Protein AF-A0A966PVK4-F1 (afdb_monomer)

Radius of gyration: 16.14 Å; Cα contacts (8 Å, |Δi|>4): 108; chains: 1; bounding box: 40×30×42 Å

pLDDT: mean 86.45, std 15.55, range [45.44, 98.5]

Secondary structure (DSSP, 8-state):
--HHHHHHHHHHHHHHHHH-SHHHHHHHHHHHHHHHHT-TTEESS-SS-SSTT--SEETTT--BHHHHTT-SS---TTSSS--SS-HHHHHHHHTT-

Solvent-accessible surface area (backbone atoms only — not comparable to full-atom values): 5557 Å² total; per-residue (Å²): 142,62,67,71,64,57,50,51,54,52,52,51,50,49,50,44,73,72,51,67,49,72,64,47,45,52,48,50,20,48,53,50,43,56,55,42,75,75,36,94,47,53,29,74,87,26,89,51,27,74,52,79,88,44,47,44,12,31,52,85,75,13,49,31,46,82,56,52,37,52,40,49,43,44,58,43,96,82,70,83,46,74,46,82,40,50,64,67,58,47,50,62,56,59,76,75,112

Mean predicted aligned error: 7.31 Å

Foldseek 3Di:
DPDVVVVVVVVLVVCCVVQDDVVNLVVQLVVVVVLLVPDPQFDQPQPQAPDPPLPRDGNVPNDRSVVQSSQQCHADPVRSGHRNDHPVSSVVSVVVD

Sequence (97 aa):
MTTLWNNKSLILEGIKNYLFTTDTIEQIALERYTICQACPKLDLLGTDCLAPGTQPCCSECGCSLKFKTRSLSSSCPVNKWPALLSQEEEDDLLSKL

Structure (mmCIF, N/CA/C/O backbone):
data_AF-A0A966PVK4-F1
#
_entry.id   AF-A0A966PVK4-F1
#
loop_
_atom_site.group_PDB
_atom_site.id
_atom_site.type_symbol
_atom_site.label_atom_id
_atom_site.label_alt_id
_atom_site.label_comp_id
_atom_site.label_asym_id
_atom_site.label_entity_id
_atom_site.label_seq_id
_atom_site.pdbx_PDB_ins_code
_atom_site.Cartn_x
_atom_site.Cartn_y
_atom_site.Cartn_z
_atom_site.occupancy
_atom_site.B_iso_or_equiv
_atom_site.auth_seq_id
_atom_site.auth_comp_id
_atom_site.auth_asym_id
_atom_site.auth_atom_id
_atom_site.pdbx_PDB_model_num
ATOM 1 N N . MET A 1 1 ? -21.698 18.665 29.813 1.00 45.44 1 MET A N 1
ATOM 2 C CA . MET A 1 1 ? -20.772 18.628 28.657 1.00 45.44 1 MET A CA 1
ATOM 3 C C . MET A 1 1 ? -20.611 17.188 28.177 1.00 45.44 1 MET A C 1
ATOM 5 O O . MET A 1 1 ? -19.613 16.570 28.505 1.00 45.44 1 MET A O 1
ATOM 9 N N . THR A 1 2 ? -21.580 16.610 27.461 1.00 52.75 2 THR A N 1
ATOM 10 C CA . THR A 1 2 ? -21.486 15.171 27.104 1.00 52.75 2 THR A CA 1
ATOM 11 C C . THR A 1 2 ? -22.110 14.783 25.762 1.00 52.75 2 THR A C 1
ATOM 13 O O . THR A 1 2 ? -21.775 13.735 25.230 1.00 52.75 2 THR A O 1
ATOM 16 N N . THR A 1 3 ? -22.948 15.611 25.138 1.00 52.59 3 THR A N 1
ATOM 17 C CA . THR A 1 3 ? -23.657 15.211 23.907 1.00 52.59 3 THR A CA 1
ATOM 18 C C . THR A 1 3 ? -22.784 15.238 22.650 1.00 52.59 3 THR A C 1
ATOM 20 O O . THR A 1 3 ? -22.910 14.363 21.803 1.00 52.59 3 THR A O 1
ATOM 23 N N . LEU A 1 4 ? -21.855 16.194 22.529 1.00 50.00 4 LEU A N 1
ATOM 24 C CA . LEU A 1 4 ? -21.023 16.317 21.323 1.00 50.00 4 LEU A CA 1
ATOM 25 C C . LEU A 1 4 ? -19.967 15.204 21.199 1.00 50.00 4 LEU A C 1
ATOM 27 O O . LEU A 1 4 ? -19.683 14.742 20.098 1.00 50.00 4 LEU A O 1
ATOM 31 N N . TRP A 1 5 ? -19.398 14.778 22.329 1.00 53.75 5 TRP A N 1
ATOM 32 C CA . TRP A 1 5 ? -18.404 13.701 22.381 1.00 53.75 5 TRP A CA 1
ATOM 33 C C . TRP A 1 5 ? -19.050 12.345 22.091 1.00 53.75 5 TRP A C 1
ATOM 35 O O . TRP A 1 5 ? -18.540 11.599 21.259 1.00 53.75 5 TRP A O 1
ATOM 45 N N . ASN A 1 6 ? -20.227 12.094 22.675 1.00 57.47 6 ASN A N 1
ATOM 46 C CA . ASN A 1 6 ? -21.009 10.884 22.417 1.00 57.47 6 ASN A CA 1
ATOM 47 C C . ASN A 1 6 ? -21.434 10.768 20.944 1.00 57.47 6 ASN A C 1
ATOM 49 O O . ASN A 1 6 ? -21.467 9.676 20.394 1.00 57.47 6 ASN A O 1
ATOM 53 N N . ASN A 1 7 ? -21.719 11.883 20.269 1.00 63.19 7 ASN A N 1
ATOM 54 C CA . ASN A 1 7 ? -22.119 11.833 18.862 1.00 63.19 7 ASN A CA 1
ATOM 55 C C . ASN A 1 7 ? -20.941 11.553 17.920 1.00 63.19 7 ASN A C 1
ATOM 57 O O . ASN A 1 7 ? -21.115 10.857 16.924 1.00 63.19 7 ASN A O 1
ATOM 61 N N . LYS A 1 8 ? -19.734 12.044 18.233 1.00 59.31 8 LYS A N 1
ATOM 62 C CA . LYS A 1 8 ? -18.534 11.720 17.446 1.00 59.31 8 LYS A CA 1
ATOM 63 C C . LYS A 1 8 ? -1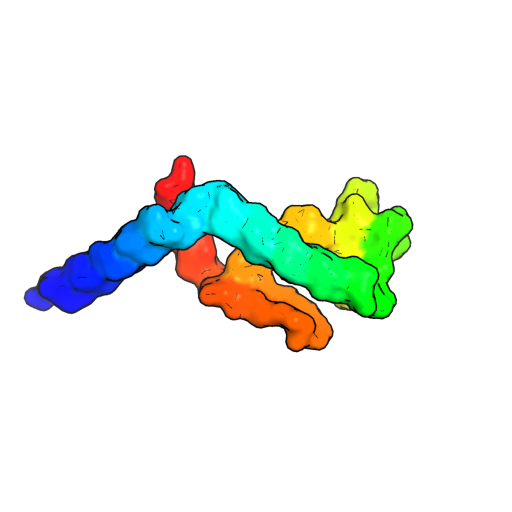8.180 10.239 17.532 1.00 59.31 8 LYS A C 1
ATOM 65 O O . LYS A 1 8 ? -17.894 9.644 16.499 1.00 59.31 8 LYS A O 1
ATOM 70 N N . SER A 1 9 ? -18.239 9.640 18.724 1.00 63.50 9 SER A N 1
ATOM 71 C CA . SER A 1 9 ? -17.954 8.209 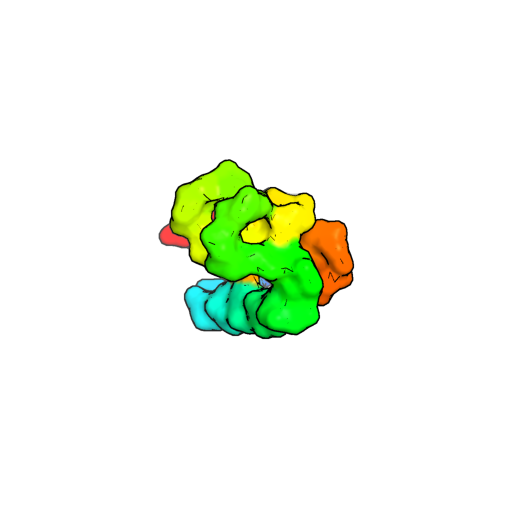18.884 1.00 63.50 9 SER A CA 1
ATOM 72 C C . SER A 1 9 ? -18.948 7.338 18.116 1.00 63.50 9 SER A C 1
ATOM 74 O O . SER A 1 9 ? -18.533 6.375 17.485 1.00 63.50 9 SER A O 1
ATOM 76 N N . LEU A 1 10 ? -20.232 7.712 18.091 1.00 69.31 10 LEU A N 1
ATOM 77 C CA . LEU A 1 10 ? -21.267 6.996 17.334 1.00 69.31 10 LEU A CA 1
ATOM 78 C C . LEU A 1 10 ? -21.089 7.126 15.812 1.00 69.31 10 LEU A C 1
ATOM 80 O O . LEU A 1 10 ? -21.313 6.168 15.079 1.00 69.31 10 LEU A O 1
ATOM 84 N N . ILE A 1 11 ? -20.658 8.294 15.322 1.00 66.50 11 ILE A N 1
ATOM 85 C CA . ILE A 1 11 ? -20.339 8.492 13.897 1.00 66.50 11 ILE A CA 1
ATOM 86 C C . ILE A 1 11 ? -19.120 7.651 13.502 1.00 66.50 11 ILE A C 1
ATOM 88 O O . ILE A 1 11 ? -19.144 6.987 12.469 1.00 66.50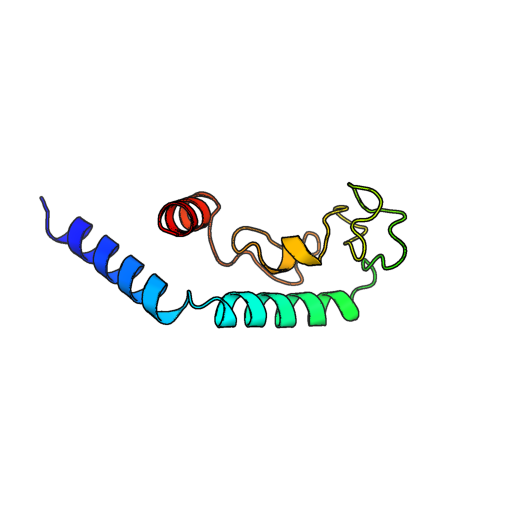 11 ILE A O 1
ATOM 92 N N . LEU A 1 12 ? -18.079 7.639 14.338 1.00 61.03 12 LEU A N 1
ATOM 93 C CA . LEU A 1 12 ? -16.890 6.813 14.126 1.00 61.03 12 LEU A CA 1
ATOM 94 C C . LEU A 1 12 ? -17.226 5.317 14.154 1.00 61.03 12 LEU A C 1
ATOM 96 O O . LEU A 1 12 ? -16.738 4.565 13.317 1.00 61.03 12 LEU A O 1
ATOM 100 N N . GLU A 1 13 ? -18.107 4.889 15.057 1.00 67.81 13 GLU A N 1
ATOM 101 C CA . GLU A 1 13 ? -18.598 3.512 15.121 1.00 67.81 13 GLU A CA 1
ATOM 102 C C . GLU A 1 13 ? -19.414 3.130 13.875 1.00 67.81 13 GLU A C 1
ATOM 104 O O . GLU A 1 13 ? -19.223 2.054 13.312 1.00 67.81 13 GLU A O 1
ATOM 109 N N . GLY A 1 14 ? -20.273 4.026 13.383 1.00 68.38 14 GLY A N 1
ATOM 110 C CA . GLY A 1 14 ? -21.013 3.820 12.136 1.00 68.38 14 GLY A CA 1
ATOM 111 C C . GLY A 1 14 ? -20.094 3.694 10.919 1.00 68.38 14 GLY A C 1
ATOM 112 O O . GLY A 1 14 ? -20.284 2.801 10.096 1.00 68.38 14 GLY A O 1
ATOM 113 N N . ILE A 1 15 ? -19.058 4.534 10.833 1.00 64.06 15 ILE A N 1
ATOM 114 C CA . ILE A 1 15 ? -18.027 4.452 9.789 1.00 64.06 15 ILE A CA 1
ATOM 115 C C . ILE A 1 15 ? -17.231 3.150 9.922 1.00 64.06 15 ILE A C 1
ATOM 117 O O . ILE A 1 15 ? -16.995 2.493 8.913 1.00 64.06 15 ILE A O 1
ATOM 121 N N . LYS A 1 16 ? -16.878 2.730 11.144 1.00 65.88 16 LYS A N 1
ATOM 122 C CA . LYS A 1 16 ? -16.241 1.432 11.403 1.00 65.88 16 LYS A CA 1
ATOM 123 C C . LYS A 1 16 ? -17.106 0.288 10.868 1.00 65.88 16 LYS A C 1
ATOM 125 O O . LYS A 1 16 ? -16.623 -0.528 10.097 1.00 65.88 16 LYS A O 1
ATOM 130 N N . ASN A 1 17 ? -18.392 0.260 11.196 1.00 68.00 17 ASN A N 1
ATOM 131 C CA . ASN A 1 17 ? -19.288 -0.815 10.762 1.00 68.00 17 ASN A CA 1
ATOM 132 C C . ASN A 1 17 ? -19.597 -0.783 9.253 1.00 68.00 17 ASN A C 1
ATOM 134 O O . ASN A 1 17 ? -19.852 -1.828 8.663 1.00 68.00 17 ASN A O 1
ATOM 138 N N . TYR A 1 18 ? -19.572 0.397 8.627 1.00 64.81 18 TYR A N 1
ATOM 139 C CA . TYR A 1 18 ? -19.810 0.565 7.191 1.00 64.81 18 TYR A CA 1
ATOM 140 C C . TYR A 1 18 ? -18.565 0.278 6.338 1.00 64.81 18 TYR A C 1
ATOM 142 O O . TYR A 1 18 ? -18.675 -0.337 5.281 1.00 64.81 18 TYR A O 1
ATOM 150 N N . LEU A 1 19 ? -17.382 0.713 6.786 1.00 56.81 19 LEU A N 1
ATOM 151 C CA . LEU A 1 19 ? -16.131 0.591 6.037 1.00 56.81 19 LEU A CA 1
ATOM 152 C C . LEU A 1 19 ? -15.305 -0.638 6.424 1.00 56.81 19 LEU A C 1
ATOM 154 O O . LEU A 1 19 ? -14.612 -1.156 5.566 1.00 56.81 19 LEU A O 1
ATOM 158 N N . PHE A 1 20 ? -15.332 -1.136 7.661 1.00 60.97 20 PHE A N 1
ATOM 159 C CA . PHE A 1 20 ? -14.326 -2.097 8.145 1.00 60.97 20 PHE A CA 1
ATOM 160 C C . PHE A 1 20 ? -14.823 -3.541 8.210 1.00 60.97 20 PHE A C 1
ATOM 162 O O . PHE A 1 20 ? -14.688 -4.225 9.224 1.00 60.97 20 PHE A O 1
ATOM 169 N N . THR A 1 21 ? -15.325 -4.045 7.085 1.00 61.94 21 THR A N 1
ATOM 170 C CA . THR A 1 21 ? -15.110 -5.463 6.768 1.00 61.94 21 THR A CA 1
ATOM 171 C C . THR A 1 21 ? -13.739 -5.592 6.101 1.00 61.94 21 THR A C 1
ATOM 173 O O . THR A 1 21 ? -13.278 -4.661 5.436 1.00 61.94 21 THR A O 1
ATOM 176 N N . THR A 1 22 ? -13.056 -6.726 6.287 1.00 69.12 22 THR A N 1
ATOM 177 C CA . THR A 1 22 ? -11.778 -7.025 5.611 1.00 69.12 22 THR A CA 1
ATOM 178 C C . THR A 1 22 ? -11.856 -6.734 4.106 1.00 69.12 22 THR A C 1
ATOM 180 O O . THR A 1 22 ? -10.887 -6.254 3.525 1.00 69.12 22 THR A O 1
ATOM 183 N N . ASP A 1 23 ? -13.037 -6.904 3.509 1.00 82.81 23 ASP A N 1
ATOM 184 C CA . ASP A 1 23 ? -13.321 -6.660 2.096 1.00 82.81 23 ASP A CA 1
ATOM 185 C C . ASP A 1 23 ? -12.988 -5.234 1.631 1.00 82.81 23 ASP A C 1
ATOM 187 O O . ASP A 1 23 ? -12.378 -5.076 0.575 1.00 82.81 23 ASP A O 1
ATOM 191 N N . THR A 1 24 ? -13.305 -4.186 2.398 1.00 83.62 24 THR A N 1
ATOM 192 C CA . THR A 1 24 ? -12.990 -2.802 1.989 1.00 83.62 24 THR A CA 1
ATOM 193 C C . THR A 1 24 ? -11.487 -2.533 2.015 1.00 83.62 24 THR A C 1
ATOM 195 O O . THR A 1 24 ? -10.959 -1.879 1.116 1.00 83.62 24 THR A O 1
ATOM 198 N N . ILE A 1 25 ? -10.771 -3.049 3.022 1.00 88.19 25 ILE A N 1
ATOM 199 C CA . ILE A 1 25 ? -9.306 -2.922 3.094 1.00 88.19 25 ILE A CA 1
ATOM 200 C C . ILE A 1 25 ? -8.670 -3.648 1.906 1.00 88.19 25 ILE A C 1
ATOM 202 O O . ILE A 1 25 ? -7.748 -3.121 1.284 1.00 88.19 25 ILE A O 1
ATOM 206 N N . GLU A 1 26 ? -9.182 -4.827 1.555 1.00 92.31 26 GLU A N 1
ATOM 207 C CA . GLU A 1 26 ? -8.722 -5.585 0.392 1.00 92.31 26 GLU A CA 1
ATOM 208 C C . GLU A 1 26 ? -9.036 -4.869 -0.931 1.00 92.31 26 GLU A C 1
ATOM 210 O O . GLU A 1 26 ? -8.190 -4.860 -1.825 1.00 92.31 26 GLU A O 1
ATOM 215 N N . GLN A 1 27 ? -10.184 -4.192 -1.050 1.00 92.81 27 GLN A N 1
ATOM 216 C CA . GLN A 1 27 ? -10.507 -3.345 -2.206 1.00 92.81 27 GLN A CA 1
ATOM 217 C C . GLN A 1 27 ? -9.550 -2.154 -2.328 1.00 92.81 27 GLN A C 1
ATOM 219 O O . GLN A 1 27 ? -8.951 -1.958 -3.385 1.00 92.81 27 GLN A O 1
ATOM 224 N N . ILE A 1 28 ? -9.324 -1.408 -1.243 1.00 93.94 28 ILE A N 1
ATOM 225 C CA . ILE A 1 28 ? -8.368 -0.287 -1.214 1.00 93.94 28 ILE A CA 1
ATOM 226 C C . ILE A 1 28 ? -6.961 -0.775 -1.574 1.00 93.94 28 ILE A C 1
ATOM 228 O O . ILE A 1 28 ? -6.243 -0.136 -2.352 1.00 93.94 28 ILE A O 1
ATOM 232 N N . ALA A 1 29 ? -6.553 -1.920 -1.027 1.00 96.56 29 ALA A N 1
ATOM 233 C CA . ALA A 1 29 ? -5.258 -2.507 -1.318 1.00 96.56 29 ALA A CA 1
ATOM 234 C C . ALA A 1 29 ? -5.136 -2.910 -2.791 1.00 96.56 29 ALA A C 1
ATOM 236 O O . ALA A 1 29 ? -4.103 -2.643 -3.406 1.00 96.56 29 ALA A O 1
ATOM 237 N N . LEU A 1 30 ? -6.186 -3.499 -3.369 1.00 97.38 30 LEU A N 1
ATOM 238 C CA . LEU A 1 30 ? -6.243 -3.860 -4.782 1.00 97.38 30 LEU A CA 1
ATOM 239 C C . LEU A 1 30 ? -6.154 -2.625 -5.683 1.00 97.38 30 LEU A C 1
ATOM 241 O O . LEU A 1 30 ? -5.365 -2.623 -6.628 1.00 97.38 30 LEU A O 1
ATOM 245 N N . GLU A 1 31 ? -6.901 -1.563 -5.387 1.00 97.69 31 GLU A N 1
ATOM 246 C CA . GLU A 1 31 ? -6.856 -0.306 -6.142 1.00 97.69 31 GLU A CA 1
ATOM 247 C C . GLU A 1 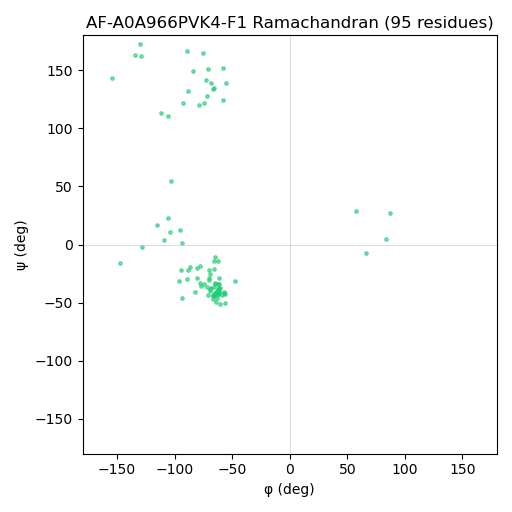31 ? -5.456 0.318 -6.102 1.00 97.69 31 GLU A C 1
ATOM 249 O O . GLU A 1 31 ? -4.848 0.598 -7.140 1.00 97.69 31 GLU A O 1
ATOM 254 N N . ARG A 1 32 ? -4.887 0.469 -4.900 1.00 98.31 32 ARG A N 1
ATOM 255 C CA . ARG A 1 32 ? -3.532 1.007 -4.714 1.00 98.31 32 ARG A CA 1
ATOM 256 C C . ARG A 1 32 ? -2.475 0.134 -5.383 1.00 98.31 32 ARG A C 1
ATOM 258 O O . ARG A 1 32 ? -1.541 0.662 -5.987 1.00 98.31 32 ARG A O 1
ATOM 265 N N . TYR A 1 33 ? -2.606 -1.189 -5.302 1.00 98.31 33 TYR A N 1
ATOM 266 C CA . TYR A 1 33 ? -1.673 -2.107 -5.944 1.00 98.31 33 TYR A CA 1
ATOM 267 C C . TYR A 1 33 ? -1.788 -2.067 -7.471 1.00 98.31 33 TYR A C 1
ATOM 269 O O . TYR A 1 33 ? -0.760 -2.056 -8.141 1.00 98.31 33 TYR A O 1
ATOM 277 N N . THR A 1 34 ? -2.997 -1.934 -8.022 1.00 98.44 34 THR A N 1
ATOM 278 C CA . THR A 1 34 ? -3.224 -1.730 -9.464 1.00 98.44 34 THR A CA 1
ATOM 279 C C . THR A 1 34 ? -2.485 -0.484 -9.963 1.00 98.44 34 THR A C 1
ATOM 281 O O . THR A 1 34 ? -1.811 -0.520 -10.992 1.00 98.44 34 THR A O 1
ATOM 284 N N . ILE A 1 35 ? -2.513 0.607 -9.188 1.00 98.50 35 ILE A N 1
ATOM 285 C CA . ILE A 1 35 ? -1.720 1.813 -9.472 1.00 98.50 35 ILE A CA 1
ATOM 286 C C . ILE A 1 35 ? -0.213 1.507 -9.424 1.00 98.50 35 ILE A C 1
ATOM 288 O O . ILE A 1 35 ? 0.545 1.963 -10.284 1.00 98.50 35 ILE A O 1
ATOM 292 N N . CYS A 1 36 ? 0.241 0.731 -8.436 1.00 98.31 36 CYS A N 1
ATOM 293 C CA . CYS A 1 36 ? 1.641 0.325 -8.326 1.00 98.31 36 CYS A CA 1
ATOM 294 C C . CYS A 1 36 ? 2.101 -0.570 -9.486 1.00 98.31 36 CYS A C 1
ATOM 296 O O . CYS A 1 36 ? 3.247 -0.432 -9.901 1.00 98.31 36 CYS A O 1
ATOM 298 N N . GLN A 1 37 ? 1.240 -1.422 -10.049 1.00 98.19 37 GLN A N 1
ATOM 299 C CA . GLN A 1 37 ? 1.579 -2.286 -11.188 1.00 98.19 37 GLN A CA 1
ATOM 300 C C . GLN A 1 37 ? 1.983 -1.500 -12.444 1.00 98.19 37 GLN A C 1
ATOM 302 O O . GLN A 1 37 ? 2.802 -1.976 -13.224 1.00 98.19 37 GLN A O 1
ATOM 307 N N . ALA A 1 38 ? 1.457 -0.285 -12.618 1.00 97.38 38 ALA A N 1
ATOM 308 C CA . ALA A 1 38 ? 1.833 0.621 -13.704 1.00 97.38 38 ALA A CA 1
ATOM 309 C C . ALA A 1 38 ? 2.954 1.614 -13.320 1.00 97.38 38 ALA A C 1
ATOM 311 O O . ALA A 1 38 ? 3.320 2.482 -14.115 1.00 97.38 38 ALA A O 1
ATOM 312 N N . CYS A 1 39 ? 3.479 1.548 -12.093 1.00 97.88 39 CYS A N 1
ATOM 313 C CA . CYS A 1 39 ? 4.425 2.527 -11.569 1.00 97.88 39 CYS A CA 1
ATOM 314 C C . CYS A 1 39 ? 5.881 2.152 -11.911 1.00 97.88 39 CYS A C 1
ATOM 316 O O . CYS A 1 39 ? 6.305 1.044 -11.589 1.00 97.88 39 CYS A O 1
ATOM 318 N N . PRO A 1 40 ? 6.711 3.087 -12.423 1.00 97.94 40 PRO A N 1
ATOM 319 C CA . PRO A 1 40 ? 8.138 2.837 -12.675 1.00 97.94 40 PRO A CA 1
ATOM 320 C C . PRO A 1 40 ? 8.963 2.501 -11.425 1.00 97.94 40 PRO A C 1
ATOM 322 O O . PRO A 1 40 ? 10.107 2.078 -11.535 1.00 97.94 40 PRO A O 1
ATOM 325 N N . LYS A 1 41 ? 8.405 2.742 -10.233 1.00 98.12 41 LYS A N 1
ATOM 326 C CA . LYS A 1 41 ? 9.031 2.475 -8.932 1.00 98.12 41 LYS A CA 1
ATOM 327 C C . LYS A 1 41 ? 8.625 1.120 -8.346 1.00 98.12 41 LYS A C 1
ATOM 329 O O . LYS A 1 41 ? 8.799 0.904 -7.150 1.00 98.12 41 LYS A O 1
ATOM 334 N N . LEU A 1 42 ? 8.000 0.248 -9.132 1.00 98.38 42 LEU A N 1
ATOM 335 C CA . LEU A 1 42 ? 7.688 -1.110 -8.710 1.00 98.38 42 LEU A CA 1
ATOM 336 C C . LEU A 1 42 ? 8.936 -1.982 -8.820 1.00 98.38 42 LEU A C 1
ATOM 338 O O . LEU A 1 42 ? 9.459 -2.179 -9.913 1.00 98.38 42 LEU A O 1
ATOM 342 N N . ASP A 1 43 ? 9.363 -2.543 -7.697 1.00 98.00 43 ASP A N 1
ATOM 343 C CA . ASP A 1 43 ? 10.412 -3.550 -7.658 1.00 98.00 43 ASP A CA 1
ATOM 344 C C . ASP A 1 43 ? 9.794 -4.926 -7.387 1.00 98.00 43 ASP A C 1
ATOM 346 O O . ASP A 1 43 ? 9.265 -5.207 -6.307 1.00 98.00 43 ASP A O 1
ATOM 350 N N . LEU A 1 44 ? 9.838 -5.778 -8.412 1.00 97.50 44 LEU A N 1
ATOM 351 C CA . LEU A 1 44 ? 9.354 -7.157 -8.362 1.00 97.50 44 LEU A CA 1
ATOM 352 C C . LEU A 1 44 ? 10.422 -8.146 -7.882 1.00 97.50 44 LEU A C 1
ATOM 354 O O . LEU A 1 44 ? 10.073 -9.239 -7.439 1.00 97.50 44 LEU A O 1
ATOM 358 N N . LEU A 1 45 ? 11.702 -7.793 -8.005 1.00 96.81 45 LEU A N 1
ATOM 359 C CA . LEU A 1 45 ? 12.825 -8.677 -7.686 1.00 96.81 45 LEU A CA 1
ATOM 360 C C . LEU A 1 45 ? 13.228 -8.553 -6.217 1.00 96.81 45 LEU A C 1
ATOM 362 O O . LEU A 1 45 ? 13.677 -9.526 -5.615 1.00 96.81 45 LEU A O 1
ATOM 366 N N . GLY A 1 46 ? 13.019 -7.373 -5.641 1.00 96.00 46 GLY A N 1
ATOM 367 C CA . GLY A 1 46 ? 13.350 -7.044 -4.266 1.00 96.00 46 GLY A CA 1
ATOM 368 C C . GLY A 1 46 ? 14.775 -6.551 -4.065 1.00 96.00 46 GLY A C 1
ATOM 369 O O . GLY A 1 46 ? 15.324 -6.723 -2.979 1.00 96.00 46 GLY A O 1
ATOM 370 N N . THR A 1 47 ? 15.366 -5.951 -5.098 1.00 96.62 47 THR A N 1
ATOM 371 C CA . THR A 1 47 ? 16.677 -5.297 -5.037 1.00 96.62 47 THR A CA 1
ATOM 372 C C . THR A 1 47 ? 16.682 -4.078 -4.119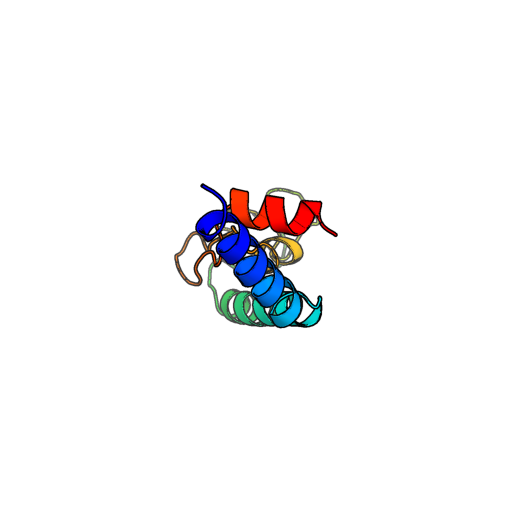 1.00 96.62 47 THR A C 1
ATOM 374 O O . THR A 1 47 ? 17.681 -3.837 -3.449 1.00 96.62 47 THR A O 1
ATOM 377 N N . ASP A 1 48 ? 15.566 -3.351 -4.054 1.00 97.25 48 ASP A N 1
ATOM 378 C CA . ASP A 1 48 ? 15.410 -2.106 -3.295 1.00 97.25 48 ASP A CA 1
ATOM 379 C C . ASP A 1 48 ? 14.504 -2.274 -2.063 1.00 97.25 48 ASP A C 1
ATOM 381 O O . ASP A 1 48 ? 14.188 -1.305 -1.366 1.00 97.25 48 ASP A O 1
ATOM 385 N N . CYS A 1 49 ? 14.044 -3.496 -1.776 1.00 97.38 49 CYS A N 1
ATOM 386 C CA . CYS A 1 49 ? 13.211 -3.741 -0.604 1.00 97.38 49 CYS A CA 1
ATOM 387 C C . CYS A 1 49 ? 14.003 -3.512 0.682 1.00 97.38 49 CYS A C 1
ATOM 389 O O . CYS A 1 49 ? 15.090 -4.055 0.868 1.00 97.38 49 CYS A O 1
ATOM 391 N N . LEU A 1 50 ? 13.396 -2.790 1.628 1.00 96.81 50 LEU A N 1
ATOM 392 C CA . LEU A 1 50 ? 13.999 -2.530 2.937 1.00 96.81 50 LEU A CA 1
ATOM 393 C C . LEU A 1 50 ? 14.247 -3.832 3.714 1.00 96.81 50 LEU A C 1
ATOM 395 O O . LEU A 1 50 ? 15.249 -3.971 4.410 1.00 96.81 50 LEU A O 1
ATOM 399 N N . ALA A 1 51 ? 13.322 -4.784 3.589 1.00 94.31 51 ALA A N 1
ATOM 400 C CA . ALA A 1 51 ? 13.442 -6.124 4.141 1.00 94.31 51 ALA A CA 1
ATOM 401 C C . ALA A 1 51 ? 13.592 -7.136 2.989 1.00 94.31 51 ALA A C 1
ATOM 403 O O . ALA A 1 51 ? 12.639 -7.316 2.219 1.00 94.31 51 ALA A O 1
ATOM 404 N N . PRO A 1 52 ? 14.750 -7.806 2.848 1.00 93.94 52 PRO A N 1
ATOM 405 C CA . PRO A 1 52 ? 14.945 -8.833 1.827 1.00 93.94 52 PRO A CA 1
ATOM 406 C C . PRO A 1 52 ? 13.883 -9.938 1.909 1.00 93.94 52 PRO A C 1
ATOM 408 O O . PRO A 1 52 ? 13.508 -10.368 2.999 1.00 93.94 52 PRO A O 1
ATOM 411 N N . GLY A 1 53 ? 13.388 -10.401 0.758 1.00 94.56 53 GLY A N 1
ATOM 412 C CA . GLY A 1 53 ? 12.340 -11.427 0.688 1.00 94.56 53 GLY A CA 1
ATOM 413 C C . GLY A 1 53 ? 10.905 -10.901 0.835 1.00 94.56 53 GLY A C 1
ATOM 414 O O . GLY A 1 53 ? 9.973 -11.701 0.879 1.00 94.56 53 GLY A O 1
ATOM 415 N N . THR A 1 54 ? 10.707 -9.579 0.908 1.00 95.88 54 THR A N 1
ATOM 416 C CA . THR A 1 54 ? 9.375 -8.953 1.047 1.00 95.88 54 THR A CA 1
ATOM 417 C C . THR A 1 54 ? 8.830 -8.318 -0.236 1.00 95.88 54 THR A C 1
ATOM 419 O O . THR A 1 54 ? 7.814 -7.613 -0.198 1.00 95.88 54 THR A O 1
ATOM 422 N N . GLN A 1 55 ? 9.474 -8.579 -1.374 1.00 97.06 55 GLN A N 1
ATOM 423 C CA . GLN A 1 55 ? 8.994 -8.177 -2.692 1.00 97.06 55 GLN A CA 1
ATOM 424 C C . GLN A 1 55 ? 7.585 -8.744 -2.994 1.00 97.06 55 GLN A C 1
ATOM 426 O O . GLN A 1 55 ? 7.231 -9.814 -2.489 1.00 97.06 55 GLN A O 1
ATOM 431 N N . PRO A 1 56 ? 6.770 -8.068 -3.824 1.00 97.88 56 PRO A N 1
ATOM 432 C CA . PRO A 1 56 ? 7.062 -6.798 -4.485 1.00 97.88 56 PRO A CA 1
ATOM 433 C C . PRO A 1 56 ? 7.042 -5.609 -3.515 1.00 97.88 56 PRO A C 1
ATOM 435 O O . PRO A 1 56 ? 6.205 -5.533 -2.611 1.00 97.88 56 PRO A O 1
ATOM 438 N N . CYS A 1 57 ? 7.957 -4.664 -3.712 1.00 98.38 57 CYS A N 1
ATOM 439 C CA . CYS A 1 57 ? 8.070 -3.436 -2.924 1.00 98.38 57 CYS A CA 1
ATOM 440 C C . CYS A 1 57 ? 8.153 -2.200 -3.829 1.00 98.38 57 CYS A C 1
ATOM 442 O O . CYS A 1 57 ? 8.206 -2.294 -5.054 1.00 98.38 57 CYS A O 1
ATOM 444 N N . CYS A 1 58 ? 8.100 -1.014 -3.226 1.00 98.31 58 CYS A N 1
ATOM 445 C CA . CYS A 1 58 ? 8.337 0.235 -3.944 1.00 98.31 58 CYS A CA 1
ATOM 446 C C . CYS A 1 58 ? 9.812 0.626 -3.831 1.00 98.31 58 CYS A C 1
ATOM 448 O O . CYS A 1 58 ? 10.264 0.862 -2.717 1.00 98.31 58 CYS A O 1
ATOM 450 N N . SER A 1 59 ? 10.530 0.787 -4.942 1.00 98.00 59 SER A N 1
ATOM 451 C CA . SER A 1 59 ? 11.951 1.169 -4.932 1.00 98.00 59 SER A CA 1
ATOM 452 C C . SER A 1 59 ? 12.222 2.579 -4.396 1.00 98.00 59 SER A C 1
ATOM 454 O O . SER A 1 59 ? 13.351 2.902 -4.055 1.00 98.00 59 SER A O 1
ATOM 456 N N . GLU A 1 60 ? 11.193 3.423 -4.265 1.00 98.12 60 GLU A N 1
ATOM 457 C CA . GLU A 1 60 ? 11.337 4.754 -3.660 1.00 98.12 60 GLU A CA 1
ATOM 458 C C . GLU A 1 60 ? 11.404 4.709 -2.125 1.00 98.12 60 GLU A C 1
ATOM 460 O O . GLU A 1 60 ? 12.062 5.537 -1.509 1.00 98.12 60 GLU A O 1
ATOM 465 N N . CYS A 1 61 ? 10.700 3.768 -1.484 1.00 97.38 61 CYS A N 1
ATOM 466 C CA . CYS A 1 61 ? 10.626 3.701 -0.017 1.00 97.38 61 CYS A CA 1
ATOM 467 C C . CYS A 1 61 ? 10.965 2.328 0.580 1.00 97.38 61 CYS A C 1
ATOM 469 O O . CYS A 1 61 ? 10.873 2.153 1.791 1.00 97.38 61 CYS A O 1
ATOM 471 N N . GLY A 1 62 ? 11.250 1.322 -0.242 1.00 97.69 62 GLY A N 1
ATOM 472 C CA . GLY A 1 62 ? 11.568 -0.054 0.147 1.00 97.69 62 GLY A CA 1
ATOM 473 C C . GLY A 1 62 ? 10.435 -0.856 0.805 1.00 97.69 62 GLY A C 1
ATOM 474 O O . GLY A 1 62 ? 10.593 -2.051 1.044 1.00 97.69 62 GLY A O 1
ATOM 475 N N . CYS A 1 63 ? 9.28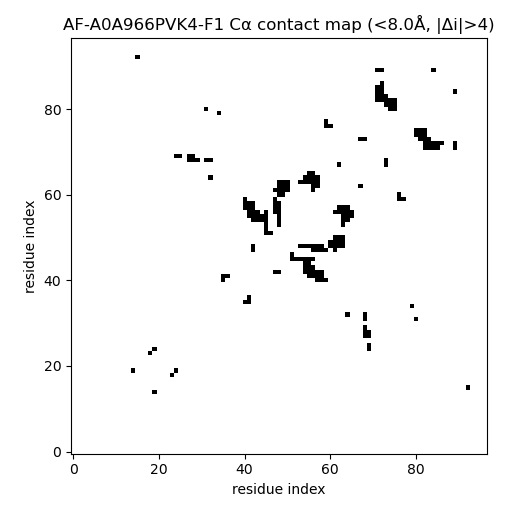8 -0.246 1.116 1.00 98.00 63 CYS A N 1
ATOM 476 C CA . CYS A 1 63 ? 8.175 -0.930 1.774 1.00 98.00 63 CYS A CA 1
ATOM 477 C C . CYS A 1 63 ? 7.551 -2.015 0.885 1.00 98.00 63 CYS A C 1
ATOM 479 O O . CYS A 1 63 ? 7.203 -1.752 -0.270 1.00 98.00 63 CYS A O 1
ATOM 481 N N . SER A 1 64 ? 7.303 -3.192 1.467 1.00 98.12 64 SER A N 1
ATOM 482 C CA . SER A 1 64 ? 6.515 -4.252 0.834 1.00 98.12 64 SER A CA 1
ATOM 483 C C . SER A 1 64 ? 5.116 -3.752 0.484 1.00 98.12 64 SER A C 1
ATOM 485 O O . SER A 1 64 ? 4.361 -3.290 1.349 1.00 98.12 64 SER A O 1
ATOM 487 N N . LEU A 1 65 ? 4.745 -3.873 -0.790 1.00 98.19 65 LEU A N 1
ATOM 488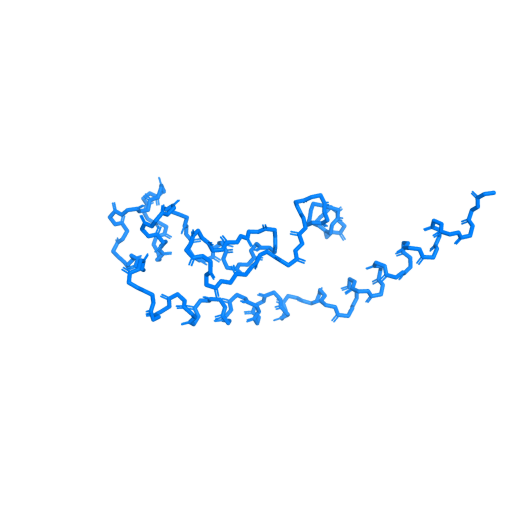 C CA . LEU A 1 65 ? 3.444 -3.433 -1.283 1.00 98.19 65 LEU A CA 1
ATOM 489 C C . LEU A 1 65 ? 2.310 -4.319 -0.772 1.00 98.19 65 LEU A C 1
ATOM 491 O O . LEU A 1 65 ? 1.185 -3.838 -0.663 1.00 98.19 65 LEU A O 1
ATOM 495 N N . LYS A 1 66 ? 2.604 -5.562 -0.367 1.00 96.50 66 LYS A N 1
ATOM 496 C CA . LYS A 1 66 ? 1.639 -6.433 0.315 1.00 96.50 66 LYS A CA 1
ATOM 497 C C . LYS A 1 66 ? 1.093 -5.781 1.588 1.00 96.50 66 LYS A C 1
ATOM 499 O O . LYS A 1 66 ? -0.101 -5.867 1.851 1.00 96.50 66 LYS A O 1
ATOM 504 N N . PHE A 1 67 ? 1.942 -5.111 2.362 1.00 96.56 67 PHE A N 1
ATOM 505 C CA . PHE A 1 67 ? 1.530 -4.486 3.621 1.00 96.56 67 PHE A CA 1
ATOM 506 C C . PHE A 1 67 ? 1.146 -3.019 3.429 1.00 96.56 67 PHE A C 1
ATOM 508 O O . PHE A 1 67 ? 0.084 -2.593 3.872 1.00 96.56 67 PHE A O 1
ATOM 515 N N . LYS A 1 68 ? 1.961 -2.251 2.698 1.00 97.62 68 LYS A N 1
ATOM 516 C CA . LYS A 1 68 ? 1.773 -0.801 2.568 1.00 97.62 68 LYS A CA 1
ATOM 517 C C . LYS A 1 68 ? 0.449 -0.410 1.904 1.00 97.62 68 LYS A C 1
ATOM 519 O O . LYS A 1 68 ? -0.132 0.603 2.269 1.00 97.62 68 LYS A O 1
ATOM 524 N N . THR A 1 69 ? -0.041 -1.199 0.948 1.00 97.69 69 THR A N 1
ATOM 525 C CA . THR A 1 69 ? -1.318 -0.907 0.270 1.00 97.69 69 THR A CA 1
ATOM 526 C C . THR A 1 69 ? -2.533 -1.074 1.190 1.00 97.69 69 THR A C 1
ATOM 528 O O . THR A 1 69 ? -3.530 -0.384 0.984 1.00 97.69 69 THR A O 1
ATOM 531 N N . ARG A 1 70 ? -2.420 -1.906 2.237 1.00 95.12 70 ARG A N 1
ATOM 532 C CA . ARG A 1 70 ? -3.451 -2.139 3.263 1.00 95.12 70 ARG A CA 1
ATOM 533 C C . ARG A 1 70 ? -3.402 -1.148 4.430 1.00 95.12 70 ARG A C 1
ATOM 535 O O . ARG A 1 70 ? -4.405 -1.005 5.113 1.00 95.12 70 ARG A O 1
ATOM 542 N N . SER A 1 71 ? -2.278 -0.459 4.650 1.00 95.56 71 SER A N 1
ATOM 543 C CA . SER A 1 71 ? -2.172 0.573 5.694 1.00 95.56 71 SER A CA 1
ATOM 544 C C . SER A 1 71 ? -2.906 1.839 5.265 1.00 95.56 71 SER A C 1
ATOM 546 O O . SER A 1 71 ? -2.609 2.426 4.219 1.00 95.56 71 SER A O 1
ATOM 548 N N . LEU A 1 72 ? -3.881 2.262 6.058 1.00 93.69 72 LEU A N 1
ATOM 549 C CA . LEU A 1 72 ? -4.762 3.376 5.718 1.00 93.69 72 LEU A CA 1
ATOM 550 C C . LEU A 1 72 ? -4.121 4.740 6.000 1.00 93.69 72 LEU A C 1
ATOM 552 O O . LEU A 1 72 ? -4.405 5.690 5.267 1.00 93.69 72 LEU A O 1
ATOM 556 N N . SER A 1 73 ? -3.217 4.815 6.977 1.00 96.06 73 SER A N 1
ATOM 557 C CA . SER A 1 73 ? -2.404 5.991 7.304 1.00 96.06 73 SER A CA 1
ATOM 558 C C . SER A 1 73 ? -1.220 6.195 6.360 1.00 96.06 73 SER A C 1
ATOM 560 O O . SER A 1 73 ? -0.661 7.289 6.262 1.00 96.06 73 SER A O 1
ATOM 562 N N . SER A 1 74 ? -0.829 5.148 5.631 1.00 97.44 74 SER A N 1
ATOM 563 C CA . SER A 1 74 ? 0.240 5.234 4.644 1.00 97.44 74 SER A CA 1
ATOM 564 C C . SER A 1 74 ? -0.193 6.037 3.422 1.00 97.44 74 SER A C 1
ATOM 566 O O . SER A 1 74 ? -1.350 6.011 3.008 1.00 97.44 74 SER A O 1
ATOM 568 N N . SER A 1 75 ? 0.777 6.687 2.778 1.00 98.06 75 SER A N 1
ATOM 569 C CA . SER A 1 75 ? 0.620 7.333 1.473 1.00 98.06 75 SER A CA 1
ATOM 570 C C . SER A 1 75 ? 1.716 6.902 0.491 1.00 98.06 75 SER A C 1
ATOM 572 O O . SER A 1 75 ? 2.762 6.341 0.860 1.00 98.06 75 SER A O 1
ATOM 574 N N . CYS A 1 76 ? 1.470 7.137 -0.799 1.00 98.31 76 CYS A N 1
ATOM 575 C CA . CYS A 1 76 ? 2.460 6.909 -1.843 1.00 98.31 76 CYS A CA 1
ATOM 576 C C . CYS A 1 76 ? 3.568 7.978 -1.777 1.00 98.31 76 CYS A C 1
ATOM 578 O O . CYS A 1 76 ? 3.242 9.159 -1.872 1.00 98.31 76 CYS A O 1
ATOM 580 N N . PRO A 1 77 ? 4.866 7.612 -1.739 1.00 97.81 77 PRO A N 1
ATOM 581 C CA . PRO A 1 77 ? 5.958 8.594 -1.685 1.00 97.81 77 PRO A CA 1
ATOM 582 C C . PRO A 1 77 ? 6.057 9.454 -2.956 1.00 97.81 77 PRO A C 1
ATOM 584 O O . PRO A 1 77 ? 6.595 10.553 -2.926 1.00 97.81 77 PRO A O 1
ATOM 587 N N . VAL A 1 78 ? 5.496 8.972 -4.070 1.00 97.69 78 VAL A N 1
ATOM 588 C CA . VAL A 1 78 ? 5.402 9.700 -5.346 1.00 97.69 78 VAL A CA 1
ATOM 589 C C . VAL A 1 78 ? 3.980 10.212 -5.623 1.00 97.69 78 VAL A C 1
ATOM 591 O O . VAL A 1 78 ? 3.611 10.439 -6.774 1.00 97.69 78 VAL A O 1
ATOM 594 N N . ASN A 1 79 ? 3.169 10.375 -4.570 1.00 97.44 79 ASN A N 1
ATOM 595 C CA . ASN A 1 79 ? 1.851 11.021 -4.584 1.00 97.44 79 ASN A CA 1
ATOM 596 C C . ASN A 1 79 ? 0.819 10.411 -5.556 1.00 97.44 79 ASN A C 1
ATOM 598 O O . ASN A 1 79 ? -0.064 11.108 -6.046 1.00 97.44 79 ASN A O 1
ATOM 602 N N . LYS A 1 80 ? 0.905 9.105 -5.849 1.00 97.81 80 LYS A N 1
ATOM 603 C CA . LYS A 1 80 ? -0.075 8.411 -6.711 1.00 97.81 80 LYS A CA 1
ATOM 604 C C . LYS A 1 80 ? -1.368 8.020 -5.994 1.00 97.81 80 LYS A C 1
ATOM 606 O O . LYS A 1 80 ? -2.371 7.782 -6.655 1.00 97.81 80 LYS A O 1
ATOM 611 N N . TRP A 1 81 ? -1.337 7.941 -4.669 1.00 97.88 81 TRP A N 1
ATOM 612 C CA . TRP A 1 81 ? -2.499 7.693 -3.821 1.00 97.88 81 TRP A CA 1
ATOM 613 C C . TRP A 1 81 ? -2.251 8.279 -2.417 1.00 97.88 81 TRP A C 1
ATOM 615 O O . TRP A 1 81 ? -1.105 8.246 -1.947 1.00 97.88 81 TRP A O 1
ATOM 625 N N . PRO A 1 82 ? -3.284 8.839 -1.758 1.00 97.50 82 PRO A N 1
ATOM 626 C CA . PRO A 1 82 ? -3.154 9.485 -0.455 1.00 97.50 82 PRO A CA 1
ATOM 627 C C . PRO A 1 82 ? -3.348 8.509 0.717 1.00 97.50 82 PRO A C 1
ATOM 629 O O . PRO A 1 82 ? -3.865 7.396 0.553 1.00 97.50 82 PRO A O 1
ATOM 632 N N . ALA A 1 83 ? -2.967 8.967 1.910 1.00 96.06 83 ALA A N 1
ATOM 633 C CA . ALA A 1 83 ? -3.452 8.395 3.162 1.00 96.06 83 ALA A CA 1
ATOM 634 C C . ALA A 1 83 ? -4.942 8.714 3.318 1.00 96.06 83 ALA A C 1
ATOM 636 O O . ALA A 1 83 ? -5.381 9.811 2.972 1.00 96.06 83 ALA A O 1
ATOM 637 N N . LEU A 1 84 ? -5.712 7.741 3.797 1.00 90.38 84 LEU A N 1
ATOM 638 C CA . LEU A 1 84 ? -7.147 7.896 4.042 1.00 90.38 84 LEU A CA 1
ATOM 639 C C . LEU A 1 84 ? -7.436 8.279 5.493 1.00 90.38 84 LEU A C 1
ATOM 641 O O . LEU A 1 84 ? -8.491 8.839 5.766 1.00 90.38 84 LEU A O 1
ATOM 645 N N . LEU A 1 85 ? -6.496 7.990 6.393 1.00 90.38 85 LEU A N 1
ATOM 646 C CA . LEU A 1 85 ? -6.574 8.264 7.821 1.00 90.38 85 LEU A CA 1
ATOM 647 C C . LEU A 1 85 ? -5.261 8.871 8.318 1.00 90.38 85 LEU A C 1
ATOM 649 O O . LEU A 1 85 ? -4.221 8.774 7.665 1.00 90.38 85 LEU A O 1
ATOM 653 N N . SER A 1 86 ? -5.300 9.475 9.495 1.00 92.38 86 SER A N 1
ATOM 654 C CA . SER A 1 86 ? -4.107 9.703 10.305 1.00 92.38 86 SER A CA 1
ATOM 655 C C . SER A 1 86 ? -3.647 8.408 10.985 1.00 92.38 86 SER A C 1
ATOM 657 O O . SER A 1 86 ? -4.393 7.432 11.075 1.00 92.38 86 SER A O 1
ATOM 659 N N . GLN A 1 87 ? -2.409 8.398 11.490 1.00 92.06 87 GLN A N 1
ATOM 660 C CA . GLN A 1 87 ? -1.901 7.259 12.260 1.00 92.06 87 GLN A CA 1
ATOM 661 C C . GLN A 1 87 ? -2.720 7.028 13.537 1.00 92.06 87 GLN A C 1
ATOM 663 O O . GLN A 1 87 ? -3.038 5.891 1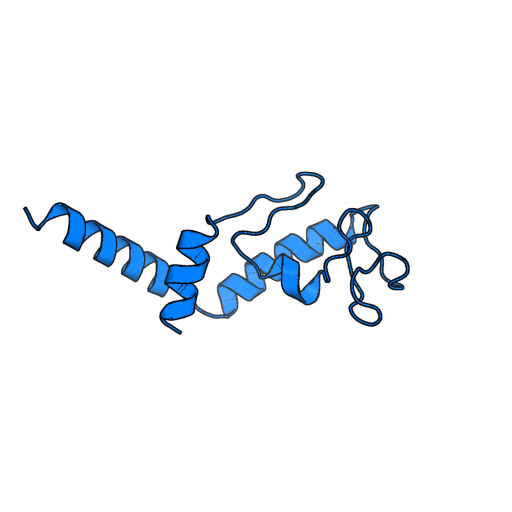3.848 1.00 92.06 87 GLN A O 1
ATOM 668 N N . GLU A 1 88 ? -3.109 8.101 14.233 1.00 90.81 88 GLU A N 1
ATOM 669 C CA . GLU A 1 88 ? -3.926 8.019 15.451 1.00 90.81 88 GLU A CA 1
ATOM 670 C C . GLU A 1 88 ? -5.299 7.392 15.174 1.00 90.81 88 GLU A C 1
ATOM 672 O O . GLU A 1 88 ? -5.755 6.540 15.933 1.00 90.81 88 GLU A O 1
ATOM 677 N N . GLU A 1 89 ? -5.942 7.769 14.065 1.00 86.25 89 GLU A N 1
ATOM 678 C CA . GLU A 1 89 ? -7.216 7.175 13.653 1.00 86.25 89 GLU A CA 1
ATOM 679 C C . GLU A 1 89 ? -7.061 5.694 13.289 1.00 86.25 89 GLU A C 1
ATOM 681 O O . GLU A 1 89 ? -7.889 4.886 13.704 1.00 86.25 89 GLU A O 1
ATOM 686 N N . GLU A 1 90 ? -6.011 5.312 12.549 1.00 87.94 90 GLU A N 1
ATOM 687 C CA . GLU A 1 90 ? -5.747 3.899 12.238 1.00 87.94 90 GLU A CA 1
ATOM 688 C C . GLU A 1 90 ? -5.456 3.080 13.509 1.00 87.94 90 GLU A C 1
ATOM 690 O O . GLU A 1 90 ? -5.992 1.983 13.661 1.00 87.94 90 GLU A O 1
ATOM 695 N N . ASP A 1 91 ? -4.693 3.621 14.459 1.00 88.44 91 ASP A N 1
ATOM 696 C CA . ASP A 1 91 ? -4.387 2.951 15.727 1.00 88.44 91 ASP A CA 1
ATOM 697 C C . ASP A 1 91 ? -5.641 2.779 16.606 1.00 88.44 91 ASP A C 1
ATOM 699 O O . ASP A 1 91 ? -5.878 1.689 17.140 1.00 88.44 91 ASP A O 1
ATOM 703 N N . ASP A 1 92 ? -6.491 3.810 16.727 1.00 85.19 92 ASP A N 1
ATOM 704 C CA . ASP A 1 92 ? -7.774 3.711 17.443 1.00 85.19 92 ASP A CA 1
ATOM 705 C C . ASP A 1 92 ? -8.685 2.651 16.805 1.00 85.19 92 ASP A C 1
ATOM 707 O O . ASP A 1 92 ? -9.347 1.888 17.519 1.00 85.19 92 ASP A O 1
ATOM 711 N N . LEU A 1 93 ? -8.675 2.544 15.473 1.00 77.44 93 LEU A N 1
ATOM 712 C CA . LEU A 1 93 ? -9.425 1.522 14.745 1.00 77.44 93 LEU A CA 1
ATOM 713 C C . LEU A 1 93 ? -8.895 0.108 15.011 1.00 77.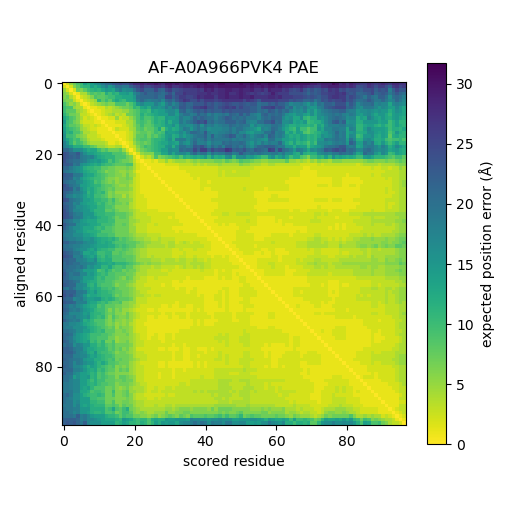44 93 LEU A C 1
ATOM 715 O O . LEU A 1 93 ? -9.696 -0.787 15.298 1.00 77.44 93 LEU A O 1
ATOM 719 N N . LEU A 1 94 ? -7.575 -0.096 14.952 1.00 78.19 94 LEU A N 1
ATOM 720 C CA . LEU A 1 94 ? -6.937 -1.400 15.166 1.00 78.19 94 LEU A CA 1
ATOM 721 C C . LEU A 1 94 ? -7.010 -1.869 16.626 1.00 78.19 94 LEU A C 1
ATOM 723 O O . LEU A 1 94 ? -7.119 -3.065 16.869 1.00 78.19 94 LEU A O 1
ATOM 727 N N . SER A 1 95 ? -7.016 -0.953 17.600 1.00 78.75 95 SER A N 1
ATOM 728 C CA . SER A 1 95 ? -7.124 -1.285 19.034 1.00 78.75 95 SER A CA 1
ATOM 729 C C . SER A 1 95 ? -8.457 -1.935 19.440 1.00 78.75 95 SER A C 1
ATOM 731 O O . SER A 1 95 ? -8.606 -2.416 20.564 1.00 78.75 95 SER A O 1
ATOM 733 N N . LYS A 1 96 ? -9.440 -1.926 18.533 1.00 64.88 96 LYS A N 1
ATOM 734 C CA . LYS A 1 96 ? -10.810 -2.412 18.743 1.00 64.88 96 LYS A CA 1
ATOM 735 C C . LYS A 1 96 ? -11.145 -3.619 17.851 1.00 64.88 96 LYS A C 1
ATOM 737 O O . LYS A 1 96 ? -12.337 -3.859 17.618 1.00 64.88 96 LYS A O 1
ATOM 742 N N . LEU A 1 97 ? -10.130 -4.285 17.295 1.00 57.47 97 LEU A N 1
ATOM 743 C CA . LEU A 1 97 ? -10.192 -5.577 16.594 1.00 57.47 97 LEU A CA 1
ATOM 744 C C . LEU A 1 97 ? -9.660 -6.683 17.512 1.00 57.47 97 LEU A C 1
ATOM 746 O O . LEU A 1 97 ? -10.224 -7.796 17.439 1.00 57.47 97 LEU A O 1
#